Protein AF-A0A131Y6N6-F1 (afdb_monomer_lite)

Organism: Ixodes ricinus (NCBI:txid34613)

Foldseek 3Di:
DVVVQVVLCVVQVNPPPPDDPVNSVVDDRSVCVVLLVLQLVVLCCCPVPPPCNVVFFAQDPDADPVQWAPPQTPGGPVCVSRVVVRNDDNVLSPDPDSVVSSVVSVVVVVVPDD

Sequence (114 aa):
EAIQNRLTHFILGNYNRNGGVTTIKAMPNIFFRPRTTRLCLSHKIYRTNLYLHRRAFIPPIYIVPRIDNQFKFYYSFVPKMFLKWNQLPALIVSIINDQLLKKVINALHFIQLP

pLDDT: mean 74.53, std 10.23, range [35.0, 88.06]

Secondary structure (DSSP, 8-state):
-HHHHHHHHHHTT---TT--HHHHHTS--TTTHHHHHHHHHHHHHHHH-HHHHHHHEE--S---TTTS-TT--SEESSHHHHHHHHTS-HHHHT---HHHHHHHHHHHHHHT--

Structure (mmCIF, N/CA/C/O backbone):
data_AF-A0A131Y6N6-F1
#
_entry.id   AF-A0A131Y6N6-F1
#
loop_
_atom_site.group_PDB
_atom_site.id
_atom_site.type_symbol
_atom_site.label_atom_id
_atom_site.label_alt_id
_atom_site.label_comp_id
_atom_site.label_asym_id
_atom_site.label_entity_id
_atom_site.label_seq_id
_atom_site.pdbx_PDB_ins_code
_atom_site.Cartn_x
_atom_site.Cartn_y
_atom_site.Cartn_z
_atom_site.occupancy
_atom_site.B_iso_or_equiv
_atom_site.auth_seq_id
_atom_site.auth_comp_id
_atom_site.auth_asym_id
_atom_site.auth_atom_id
_atom_site.pdbx_PDB_model_num
ATOM 1 N N . GLU A 1 1 ? -15.707 7.360 36.327 1.00 61.00 1 GLU A N 1
ATOM 2 C CA . GLU A 1 1 ? -15.926 7.924 34.972 1.00 61.00 1 GLU A CA 1
ATOM 3 C C . GLU A 1 1 ? -14.755 8.746 34.425 1.00 61.00 1 GLU A C 1
ATOM 5 O O . GLU A 1 1 ? -14.276 8.421 33.350 1.00 61.00 1 GLU A O 1
ATOM 10 N N . ALA A 1 2 ? -14.218 9.751 35.133 1.00 70.81 2 ALA A N 1
ATOM 11 C CA . ALA A 1 2 ? -13.153 10.619 34.591 1.00 70.81 2 ALA A CA 1
ATOM 12 C C . ALA A 1 2 ? -11.868 9.885 34.130 1.00 70.81 2 ALA A C 1
ATOM 14 O O . ALA A 1 2 ? -11.296 10.228 33.094 1.00 70.81 2 ALA A O 1
ATOM 15 N N . ILE A 1 3 ? -11.433 8.851 34.863 1.00 72.50 3 ILE A N 1
ATOM 16 C CA . ILE A 1 3 ? -10.274 8.015 34.488 1.00 72.50 3 ILE A CA 1
ATOM 17 C C . ILE A 1 3 ? -10.580 7.194 33.229 1.00 72.50 3 ILE A C 1
ATOM 19 O O . ILE A 1 3 ? -9.775 7.159 32.305 1.00 72.50 3 ILE A O 1
ATOM 23 N N . GLN A 1 4 ? -11.770 6.595 33.157 1.00 71.38 4 GLN A N 1
ATOM 24 C CA . GLN A 1 4 ? -12.227 5.827 31.998 1.00 71.38 4 GLN A CA 1
ATOM 25 C C . GLN A 1 4 ? -12.345 6.714 30.752 1.00 71.38 4 GLN A C 1
ATOM 27 O O . GLN A 1 4 ? -11.908 6.310 29.678 1.00 71.38 4 GLN A O 1
ATOM 32 N N . ASN A 1 5 ? -12.817 7.955 30.913 1.00 70.75 5 ASN A N 1
ATOM 33 C CA . ASN A 1 5 ? -12.880 8.942 29.837 1.00 70.75 5 ASN A CA 1
ATOM 34 C C . ASN A 1 5 ? -11.475 9.303 29.337 1.00 70.75 5 ASN A C 1
ATOM 36 O O . ASN A 1 5 ? -11.214 9.229 28.135 1.00 70.75 5 ASN A O 1
ATOM 40 N N . ARG A 1 6 ? -10.536 9.617 30.242 1.00 72.88 6 ARG A N 1
ATOM 41 C CA . ARG A 1 6 ? -9.127 9.869 29.881 1.00 72.88 6 ARG A CA 1
ATOM 42 C C . ARG A 1 6 ? -8.488 8.688 29.158 1.00 72.88 6 ARG A C 1
ATOM 44 O O . ARG A 1 6 ? -7.801 8.900 28.163 1.00 72.88 6 ARG A O 1
ATOM 51 N N . LEU A 1 7 ? -8.747 7.465 29.615 1.00 71.62 7 LEU A N 1
ATOM 52 C CA . LEU A 1 7 ? -8.268 6.255 28.951 1.00 71.62 7 LEU A CA 1
ATOM 53 C C . LEU A 1 7 ? -8.856 6.119 27.544 1.00 71.62 7 LEU A C 1
ATOM 55 O O . LEU A 1 7 ? -8.105 5.861 26.608 1.00 71.62 7 LEU A O 1
ATOM 59 N N . THR A 1 8 ? -10.155 6.370 27.349 1.00 71.69 8 THR A N 1
ATOM 60 C CA . THR A 1 8 ? -10.746 6.362 25.999 1.00 71.69 8 THR A CA 1
ATOM 61 C C . THR A 1 8 ? -10.148 7.430 25.083 1.00 71.69 8 THR A C 1
ATOM 63 O O . THR A 1 8 ? -9.859 7.126 23.929 1.00 71.69 8 THR A O 1
ATOM 66 N N . HIS A 1 9 ? -9.891 8.643 25.582 1.00 72.44 9 HIS A N 1
ATOM 67 C CA . HIS A 1 9 ? -9.214 9.698 24.819 1.00 72.44 9 HIS A CA 1
ATOM 68 C C . HIS A 1 9 ? -7.784 9.305 24.427 1.00 72.44 9 HIS A C 1
ATOM 70 O O . HIS A 1 9 ? -7.386 9.508 23.281 1.00 72.44 9 HIS A O 1
ATOM 76 N N . PHE A 1 10 ? -7.034 8.712 25.359 1.00 73.56 10 PHE A N 1
ATOM 77 C CA . PHE A 1 10 ? -5.664 8.256 25.135 1.00 73.56 10 PHE A CA 1
ATOM 78 C C . PHE A 1 10 ? -5.598 7.114 24.112 1.00 73.56 10 PHE A C 1
ATOM 80 O O . PHE A 1 10 ? -4.876 7.218 23.122 1.00 73.56 10 PHE A O 1
ATOM 87 N N . ILE A 1 11 ? -6.397 6.059 24.304 1.00 68.94 11 ILE A N 1
ATOM 88 C CA . ILE A 1 11 ? -6.435 4.879 23.421 1.00 68.94 11 ILE A CA 1
ATOM 89 C C . ILE A 1 11 ? -6.850 5.270 21.999 1.00 68.94 11 ILE A C 1
ATOM 91 O O . ILE A 1 11 ? -6.315 4.739 21.027 1.00 68.94 11 ILE A O 1
ATOM 95 N N . LEU A 1 12 ? -7.783 6.214 21.866 1.00 67.81 12 LEU A N 1
ATOM 96 C CA . LEU A 1 12 ? -8.264 6.685 20.568 1.00 67.81 12 LEU A CA 1
ATOM 97 C C . LEU A 1 12 ? -7.461 7.880 20.035 1.00 67.81 12 LEU A C 1
ATOM 99 O O . LEU A 1 12 ? -7.746 8.360 18.943 1.00 67.81 12 LEU A O 1
ATOM 103 N N . GLY A 1 13 ? -6.435 8.351 20.751 1.00 63.84 13 GLY A N 1
ATOM 104 C CA . GLY A 1 13 ? -5.556 9.437 20.308 1.00 63.84 13 GLY A CA 1
ATOM 105 C C . GLY A 1 13 ? -6.270 10.769 20.057 1.00 63.84 13 GLY A C 1
ATOM 106 O O . GLY A 1 13 ? -5.790 11.578 19.263 1.00 63.84 13 GLY A O 1
ATOM 107 N N . ASN A 1 14 ? -7.424 10.997 20.690 1.00 65.25 14 ASN A N 1
ATOM 108 C CA . ASN A 1 14 ? -8.229 12.198 20.502 1.00 65.25 14 ASN A CA 1
ATOM 109 C C . ASN A 1 14 ? -8.210 13.042 21.778 1.00 65.25 14 ASN A C 1
ATOM 111 O O . ASN A 1 14 ? -8.875 12.710 22.753 1.00 65.25 14 ASN A O 1
ATOM 115 N N . TYR A 1 15 ? -7.460 14.144 21.762 1.00 70.62 15 TYR A N 1
ATOM 116 C CA . TYR A 1 15 ? -7.260 15.030 22.915 1.00 70.62 15 TYR A CA 1
ATOM 117 C C . TYR A 1 15 ? -8.145 16.282 22.881 1.00 70.62 15 TYR A C 1
ATOM 119 O O . TYR A 1 15 ? -7.827 17.282 23.523 1.00 70.62 15 TYR A O 1
ATOM 127 N N . ASN A 1 16 ? -9.249 16.263 22.126 1.00 69.06 16 ASN A N 1
ATOM 128 C CA . ASN A 1 16 ? -10.160 17.400 22.105 1.00 69.06 16 ASN A CA 1
ATOM 129 C C . ASN A 1 16 ? -10.765 17.634 23.503 1.00 69.06 16 ASN A C 1
ATOM 131 O O . ASN A 1 16 ? -11.493 16.786 24.020 1.00 69.06 16 ASN A O 1
ATOM 135 N N . ARG A 1 17 ? -10.479 18.806 24.082 1.00 66.38 17 ARG A N 1
ATOM 136 C CA . ARG A 1 17 ? -10.856 19.220 25.445 1.00 66.38 17 ARG A CA 1
ATOM 137 C C . ARG A 1 17 ? -12.369 19.210 25.696 1.00 66.38 17 ARG A C 1
ATOM 139 O O . ARG A 1 17 ? -12.780 19.039 26.838 1.00 66.38 17 ARG A O 1
ATOM 146 N N . ASN A 1 18 ? -13.173 19.338 24.637 1.00 67.00 18 ASN A N 1
ATOM 147 C CA . ASN A 1 18 ? -14.637 19.385 24.705 1.00 67.00 18 ASN A CA 1
ATOM 148 C C . ASN A 1 18 ? -15.300 18.123 24.109 1.00 67.00 18 ASN A C 1
ATOM 150 O O . ASN A 1 18 ? -16.517 18.086 23.936 1.00 67.00 18 ASN A O 1
ATOM 154 N N . GLY A 1 19 ? -14.520 17.100 23.740 1.00 61.66 19 GLY A N 1
ATOM 155 C CA . GLY A 1 19 ? -15.047 15.875 23.135 1.00 61.66 19 GLY A CA 1
ATOM 156 C C . GLY A 1 19 ? -15.600 14.919 24.188 1.00 61.66 19 GLY A C 1
ATOM 157 O O . GLY A 1 19 ? -14.843 14.359 24.968 1.00 61.66 19 GLY A O 1
ATOM 158 N N . GLY A 1 20 ? -16.913 14.695 24.212 1.00 67.44 20 GLY A N 1
ATOM 159 C CA . GLY A 1 20 ? -17.522 13.685 25.085 1.00 67.44 20 GLY A CA 1
ATOM 160 C C . GLY A 1 20 ? -17.272 12.250 24.600 1.00 67.44 20 GLY A C 1
ATOM 161 O O . GLY A 1 20 ? -17.057 12.016 23.410 1.00 67.44 20 GLY A O 1
ATOM 162 N N . VAL A 1 21 ? -17.385 11.260 25.494 1.00 63.16 21 VAL A N 1
ATOM 163 C CA . VAL A 1 21 ? -17.194 9.819 25.190 1.00 63.16 21 VAL A CA 1
ATOM 164 C C . VAL A 1 21 ? -18.066 9.338 24.026 1.00 63.16 21 VAL A C 1
ATOM 166 O O . VAL A 1 21 ? -17.657 8.484 23.242 1.00 63.16 21 VAL A O 1
ATOM 169 N N . THR A 1 22 ? -19.257 9.912 23.875 1.00 64.00 22 THR A N 1
ATOM 170 C CA . THR A 1 22 ? -20.187 9.632 22.774 1.00 64.00 22 THR A CA 1
ATOM 171 C C . THR A 1 22 ? -19.625 10.066 21.419 1.00 64.00 22 THR A C 1
ATOM 173 O O . THR A 1 22 ? -19.663 9.293 20.465 1.00 64.00 22 THR A O 1
ATOM 176 N N . THR A 1 23 ? -19.014 11.252 21.343 1.00 63.53 23 THR A N 1
ATOM 177 C CA . THR A 1 23 ? -18.356 11.754 20.122 1.00 63.53 23 THR A CA 1
ATOM 178 C C . THR A 1 23 ? -17.130 10.926 19.750 1.00 63.53 23 THR A C 1
ATOM 180 O O . THR A 1 23 ? -16.865 10.702 18.574 1.00 63.53 23 THR A O 1
ATOM 183 N N . ILE A 1 24 ? -16.425 10.411 20.757 1.00 64.69 24 ILE A N 1
ATOM 184 C CA . ILE A 1 24 ? -15.245 9.563 20.596 1.00 64.69 24 ILE A CA 1
ATOM 185 C C . ILE A 1 24 ? -15.636 8.187 20.040 1.00 64.69 24 ILE A C 1
ATOM 187 O O . ILE A 1 24 ? -14.98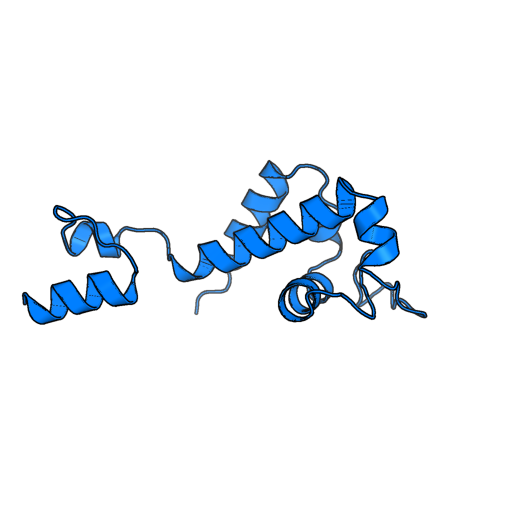9 7.698 19.116 1.00 64.69 24 ILE A O 1
ATOM 191 N N . LYS A 1 25 ? -16.722 7.589 20.554 1.00 64.00 25 LYS A N 1
ATOM 192 C CA . LYS A 1 25 ? -17.284 6.326 20.041 1.00 64.00 25 LYS A CA 1
ATOM 193 C C . LYS A 1 25 ? -17.837 6.457 18.619 1.00 64.00 25 LYS A C 1
ATOM 195 O O . LYS A 1 25 ? -17.771 5.499 17.860 1.00 64.00 25 LYS A O 1
ATOM 200 N N . ALA A 1 26 ? -18.349 7.632 18.254 1.00 63.31 26 ALA A N 1
ATOM 201 C CA . ALA A 1 26 ? -18.849 7.912 16.909 1.00 63.31 26 ALA A CA 1
ATOM 202 C C . ALA A 1 26 ? -17.736 8.213 15.883 1.00 63.31 26 ALA A C 1
ATOM 204 O O . ALA A 1 26 ? -18.025 8.399 14.699 1.00 63.31 26 ALA A O 1
ATOM 205 N N . MET A 1 27 ? -16.463 8.286 16.296 1.00 61.06 27 MET A N 1
ATOM 206 C CA . MET A 1 27 ? -15.376 8.570 15.362 1.00 61.06 27 MET A CA 1
ATOM 207 C C . MET A 1 27 ? -14.988 7.333 14.543 1.00 61.06 27 MET A C 1
ATOM 209 O O . MET A 1 27 ? -14.805 6.249 15.098 1.00 61.06 27 MET A O 1
ATOM 213 N N . PRO A 1 28 ? -14.763 7.489 13.225 1.00 59.47 28 PRO A N 1
ATOM 214 C CA . PRO A 1 28 ? -14.292 6.397 12.390 1.00 59.47 28 PRO A CA 1
ATOM 215 C C . PRO A 1 28 ? -12.925 5.919 12.880 1.00 59.47 28 PRO A C 1
ATOM 217 O O . PRO A 1 28 ? -12.012 6.718 13.108 1.00 59.47 28 PRO A O 1
ATOM 220 N N . ASN A 1 29 ? -12.821 4.601 13.022 1.00 59.12 29 ASN A N 1
ATOM 221 C CA . ASN A 1 29 ? -11.771 3.8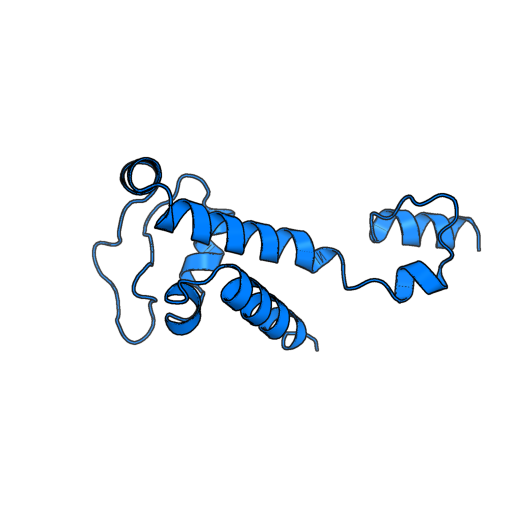81 13.726 1.00 59.12 29 ASN A CA 1
ATOM 222 C C . ASN A 1 29 ? -10.353 4.387 13.355 1.00 59.12 29 ASN A C 1
ATOM 224 O O . ASN A 1 29 ? -9.844 4.187 12.246 1.00 59.12 29 ASN A O 1
ATOM 228 N N . ILE A 1 30 ? -9.726 5.106 14.293 1.00 59.84 30 ILE A N 1
ATOM 229 C CA . ILE A 1 30 ? -8.495 5.897 14.090 1.00 59.84 30 ILE A CA 1
ATOM 230 C C . ILE A 1 30 ? -7.296 4.999 13.762 1.00 59.84 30 ILE A C 1
ATOM 232 O O . ILE A 1 30 ? -6.380 5.421 13.054 1.00 59.84 30 ILE A O 1
ATOM 236 N N . PHE A 1 31 ? -7.353 3.725 14.154 1.00 57.81 31 PHE A N 1
ATOM 237 C CA . PHE A 1 31 ? -6.345 2.714 13.841 1.00 57.81 31 PHE A CA 1
ATOM 238 C C . PHE A 1 31 ? -6.193 2.426 12.336 1.00 57.81 31 PHE A C 1
ATOM 240 O O . PHE A 1 31 ? -5.116 1.998 11.904 1.00 57.81 31 PHE A O 1
ATOM 247 N N . PHE A 1 32 ? -7.214 2.692 11.509 1.00 60.00 32 PHE A N 1
ATOM 248 C CA . PHE A 1 32 ? -7.120 2.484 10.057 1.00 60.00 32 PHE A CA 1
ATOM 249 C C . PHE A 1 32 ? -6.490 3.659 9.314 1.00 60.00 32 PHE A C 1
ATOM 251 O O . PHE A 1 32 ? -5.832 3.444 8.294 1.00 60.00 32 PHE A O 1
ATOM 258 N N . ARG A 1 33 ? -6.603 4.886 9.843 1.00 65.06 33 ARG A N 1
ATOM 259 C CA . ARG A 1 33 ? -6.022 6.091 9.225 1.00 65.06 33 ARG A CA 1
ATOM 260 C C . ARG A 1 33 ? -4.529 5.944 8.904 1.00 65.06 33 ARG A C 1
ATOM 262 O O . ARG A 1 33 ? -4.165 6.217 7.766 1.00 65.06 33 ARG A O 1
ATOM 269 N N . PRO A 1 34 ? -3.654 5.463 9.811 1.00 69.06 34 PRO A N 1
ATOM 270 C CA . PRO A 1 34 ? -2.236 5.318 9.494 1.00 69.06 34 PRO A CA 1
ATOM 271 C C . PRO A 1 34 ? -1.944 4.200 8.485 1.00 69.06 34 PRO A C 1
ATOM 273 O O . PRO A 1 34 ? -0.863 4.184 7.904 1.00 69.06 34 PRO A O 1
ATOM 276 N N . ARG A 1 35 ? -2.857 3.243 8.267 1.00 73.25 35 ARG A N 1
ATOM 277 C CA . ARG A 1 35 ? -2.672 2.183 7.259 1.00 73.25 35 ARG A CA 1
ATOM 278 C C . ARG A 1 35 ? -3.028 2.692 5.868 1.00 73.25 35 ARG A C 1
ATOM 280 O O . ARG A 1 35 ? -2.247 2.498 4.939 1.00 73.25 35 ARG A O 1
ATOM 287 N N . THR A 1 36 ? -4.158 3.382 5.748 1.00 76.50 36 THR A N 1
ATOM 288 C CA . THR A 1 36 ? -4.622 3.926 4.469 1.00 76.50 36 THR A CA 1
ATOM 289 C C . THR A 1 36 ? -3.719 5.047 3.981 1.00 76.50 36 THR A C 1
ATOM 291 O O . THR A 1 36 ? -3.346 5.055 2.812 1.00 76.50 36 THR A O 1
ATOM 294 N N . THR A 1 37 ? -3.256 5.928 4.873 1.00 78.31 37 THR A N 1
ATOM 295 C CA . THR A 1 37 ? -2.295 6.978 4.506 1.00 78.31 37 THR A CA 1
ATOM 296 C C . THR A 1 37 ? -0.982 6.397 4.000 1.00 78.31 37 THR A C 1
ATOM 298 O O . THR A 1 37 ? -0.478 6.869 2.987 1.00 78.31 37 THR A O 1
ATOM 301 N N . ARG A 1 38 ? -0.454 5.347 4.643 1.00 81.50 38 ARG A N 1
ATOM 302 C CA . ARG A 1 38 ? 0.769 4.664 4.191 1.00 81.50 38 ARG A CA 1
ATOM 303 C C . ARG A 1 38 ? 0.595 4.025 2.813 1.00 81.50 38 ARG A C 1
ATOM 305 O O . ARG A 1 38 ? 1.467 4.205 1.975 1.00 81.50 38 ARG A O 1
ATOM 312 N N . LEU A 1 39 ? -0.521 3.337 2.558 1.00 80.62 39 LEU A N 1
ATOM 313 C CA . LEU A 1 39 ? -0.787 2.720 1.250 1.00 80.62 39 LEU A CA 1
ATOM 314 C C . LEU A 1 39 ? -1.000 3.757 0.135 1.00 80.62 39 LEU A C 1
ATOM 316 O O . LEU A 1 39 ? -0.466 3.605 -0.964 1.00 80.62 39 LEU A O 1
ATOM 320 N N . CYS A 1 40 ? -1.726 4.843 0.414 1.00 84.00 40 CYS A N 1
ATOM 321 C CA . CYS A 1 40 ? -1.868 5.951 -0.534 1.00 84.00 40 CYS A CA 1
ATOM 322 C C . CYS A 1 40 ? -0.521 6.640 -0.797 1.00 84.00 40 CYS A C 1
ATOM 324 O O . CYS A 1 40 ? -0.221 7.005 -1.930 1.00 84.00 40 CYS A O 1
ATOM 326 N N . LEU A 1 41 ? 0.312 6.802 0.233 1.00 84.12 41 LEU A N 1
ATOM 327 C CA . LEU A 1 41 ? 1.645 7.381 0.092 1.00 84.12 41 LEU A CA 1
ATOM 328 C C . LEU A 1 41 ? 2.551 6.485 -0.761 1.00 84.12 41 LEU A C 1
ATOM 330 O O . LEU A 1 41 ? 3.187 6.993 -1.680 1.00 84.12 41 LEU A O 1
ATOM 334 N N . SER A 1 42 ? 2.580 5.169 -0.517 1.00 80.31 42 SER A N 1
ATOM 335 C CA . SER A 1 42 ? 3.335 4.236 -1.366 1.00 80.31 42 SER A CA 1
ATOM 336 C C . SER A 1 42 ? 2.856 4.277 -2.811 1.00 80.31 42 SER A C 1
ATOM 338 O O . SER A 1 42 ? 3.685 4.313 -3.715 1.00 80.31 42 SER A O 1
ATOM 340 N N . HIS A 1 43 ? 1.537 4.354 -3.021 1.00 85.00 43 HIS A N 1
ATOM 341 C CA . HIS A 1 43 ? 0.946 4.481 -4.351 1.00 85.00 43 HIS A CA 1
ATOM 342 C C . HIS A 1 43 ? 1.453 5.719 -5.086 1.00 85.00 43 HIS A C 1
ATOM 344 O O . HIS A 1 43 ? 1.909 5.651 -6.230 1.00 85.00 43 HIS A O 1
ATOM 350 N N . LYS A 1 44 ? 1.426 6.851 -4.387 1.00 86.31 44 LYS A N 1
ATOM 351 C CA . LYS A 1 44 ? 1.848 8.132 -4.934 1.00 86.31 44 LYS A CA 1
ATOM 352 C C . LYS A 1 44 ? 3.351 8.176 -5.200 1.00 86.31 44 LYS A C 1
ATOM 354 O O . LYS A 1 44 ? 3.765 8.625 -6.260 1.00 86.31 44 LYS A O 1
ATOM 359 N N . ILE A 1 45 ? 4.175 7.669 -4.281 1.00 82.56 45 ILE A N 1
ATOM 360 C CA . ILE A 1 45 ? 5.632 7.587 -4.474 1.00 82.56 45 ILE A CA 1
ATOM 361 C C . ILE A 1 45 ? 5.957 6.720 -5.691 1.00 82.56 45 ILE A C 1
ATOM 363 O O . ILE A 1 45 ? 6.779 7.124 -6.511 1.00 82.56 45 ILE A O 1
ATOM 367 N N . TYR A 1 46 ? 5.286 5.573 -5.826 1.00 80.88 46 TYR A N 1
ATOM 368 C CA . TYR A 1 46 ? 5.480 4.661 -6.947 1.00 80.88 46 TYR A CA 1
ATOM 369 C C . TYR A 1 46 ? 5.183 5.323 -8.302 1.00 80.88 46 TYR A C 1
ATOM 371 O O . TYR A 1 46 ? 5.979 5.203 -9.231 1.00 80.88 46 TYR A O 1
ATOM 379 N N . ARG A 1 47 ? 4.064 6.053 -8.413 1.00 82.19 47 ARG A N 1
ATOM 380 C CA . ARG A 1 47 ? 3.614 6.633 -9.691 1.00 82.19 47 ARG A CA 1
ATOM 381 C C . ARG A 1 47 ? 4.202 8.000 -10.011 1.00 82.19 47 ARG A C 1
ATOM 383 O O . ARG A 1 47 ? 4.538 8.267 -11.158 1.00 82.19 47 ARG A O 1
ATOM 390 N N . THR A 1 48 ? 4.266 8.892 -9.029 1.00 84.56 48 THR A N 1
ATOM 391 C CA . THR A 1 48 ? 4.629 10.295 -9.262 1.00 84.56 48 THR A CA 1
ATOM 392 C C . THR A 1 48 ? 6.140 10.482 -9.346 1.00 84.56 48 THR A C 1
ATOM 394 O O . THR A 1 48 ? 6.602 11.379 -10.043 1.00 84.56 48 THR A O 1
ATOM 397 N N . ASN A 1 49 ? 6.928 9.654 -8.652 1.00 83.44 49 ASN A N 1
ATOM 398 C CA . ASN A 1 49 ? 8.370 9.848 -8.557 1.00 83.44 49 ASN A CA 1
ATOM 399 C C . ASN A 1 49 ? 9.148 8.658 -9.135 1.00 83.44 49 ASN A C 1
ATOM 401 O O . ASN A 1 49 ? 9.638 7.793 -8.411 1.00 83.44 49 ASN A O 1
ATOM 405 N N . LEU A 1 50 ? 9.309 8.661 -10.462 1.00 80.38 50 LEU A N 1
ATOM 406 C CA . LEU A 1 50 ? 10.102 7.671 -11.206 1.00 80.38 50 LEU A CA 1
ATOM 407 C C . LEU A 1 50 ? 11.551 7.559 -10.704 1.00 80.38 50 LEU A C 1
ATOM 409 O O . LEU A 1 50 ? 12.125 6.470 -10.717 1.00 80.38 50 LEU A O 1
ATOM 413 N N . TYR A 1 51 ? 12.142 8.662 -10.240 1.00 83.31 51 TYR A N 1
ATOM 414 C CA . TYR A 1 51 ? 13.509 8.676 -9.721 1.00 83.31 51 TYR A CA 1
ATOM 415 C C . TYR A 1 51 ? 13.627 7.910 -8.399 1.00 83.31 51 TYR A C 1
ATOM 417 O O . TYR A 1 51 ? 14.460 7.009 -8.271 1.00 83.31 51 TYR A O 1
ATOM 425 N N . LEU A 1 52 ? 12.756 8.223 -7.434 1.00 77.44 52 LEU A N 1
ATOM 426 C CA . LEU A 1 52 ? 12.670 7.470 -6.183 1.00 77.44 52 LEU A CA 1
ATOM 427 C C . LEU A 1 52 ? 12.292 6.023 -6.456 1.00 77.44 52 LEU A C 1
ATOM 429 O O . LEU A 1 52 ? 12.857 5.137 -5.825 1.00 77.44 52 LEU A O 1
ATOM 433 N N . HIS A 1 53 ? 11.406 5.766 -7.419 1.00 79.12 53 HIS A N 1
ATOM 434 C CA . HIS A 1 53 ? 11.026 4.405 -7.751 1.00 79.12 53 HIS A CA 1
ATOM 435 C C . HIS A 1 53 ? 12.239 3.569 -8.182 1.00 79.12 53 HIS A C 1
ATOM 437 O O . HIS A 1 53 ? 12.449 2.485 -7.634 1.00 79.12 53 HIS A O 1
ATOM 443 N N . ARG A 1 54 ? 13.050 4.064 -9.122 1.00 79.31 54 ARG A N 1
ATOM 444 C CA . ARG A 1 54 ? 14.211 3.321 -9.642 1.00 79.31 54 ARG A CA 1
ATOM 445 C C . ARG A 1 54 ? 15.310 3.094 -8.603 1.00 79.31 54 ARG A C 1
ATOM 447 O O . ARG A 1 54 ? 16.047 2.125 -8.718 1.00 79.31 54 ARG A O 1
ATOM 454 N N . ARG A 1 55 ? 15.443 3.985 -7.614 1.00 80.50 55 ARG A N 1
ATOM 455 C CA . ARG A 1 55 ? 16.478 3.880 -6.569 1.00 80.50 55 ARG A CA 1
ATOM 456 C C . ARG A 1 55 ? 16.022 3.128 -5.323 1.00 80.50 55 ARG A C 1
ATOM 458 O O . ARG A 1 55 ? 16.825 2.447 -4.700 1.00 80.50 55 ARG A O 1
ATOM 465 N N . ALA A 1 56 ? 14.763 3.290 -4.927 1.00 74.69 56 ALA A N 1
ATOM 466 C CA . ALA A 1 56 ? 14.248 2.762 -3.668 1.00 74.69 56 ALA A CA 1
ATOM 467 C C . ALA A 1 56 ? 13.647 1.358 -3.798 1.00 74.69 56 ALA A C 1
ATOM 469 O O . ALA A 1 56 ? 13.451 0.706 -2.767 1.00 74.69 56 ALA A O 1
ATOM 470 N N . PHE A 1 57 ? 13.341 0.907 -5.022 1.00 79.94 57 PHE A N 1
ATOM 471 C CA . PHE A 1 57 ? 12.686 -0.374 -5.267 1.00 79.94 57 PHE A CA 1
ATOM 472 C C . PHE A 1 57 ? 13.451 -1.228 -6.261 1.00 79.94 57 PHE A C 1
ATOM 474 O O . PHE A 1 57 ? 13.828 -0.773 -7.339 1.00 79.94 57 PHE A O 1
ATOM 481 N N . ILE A 1 58 ? 13.607 -2.498 -5.901 1.00 82.06 58 ILE A N 1
ATOM 482 C CA . ILE A 1 58 ? 14.173 -3.519 -6.775 1.00 82.06 58 ILE A CA 1
ATOM 483 C C . ILE A 1 58 ? 13.010 -4.397 -7.253 1.00 82.06 58 ILE A C 1
ATOM 485 O O . ILE A 1 58 ? 12.308 -4.975 -6.407 1.00 82.06 58 ILE A O 1
ATOM 489 N N . PRO A 1 59 ? 12.756 -4.482 -8.573 1.00 80.56 59 PRO A N 1
ATOM 490 C CA . PRO A 1 59 ? 11.732 -5.372 -9.098 1.00 80.56 59 PRO A CA 1
ATOM 491 C C . PRO A 1 59 ? 12.117 -6.836 -8.827 1.00 80.56 59 PRO A C 1
ATOM 493 O O . PRO A 1 59 ? 13.303 -7.169 -8.784 1.00 80.56 59 PRO A O 1
ATOM 496 N N . PRO A 1 60 ? 11.138 -7.724 -8.608 1.00 81.38 60 PRO A N 1
ATOM 497 C CA . PRO A 1 60 ? 11.401 -9.140 -8.440 1.00 81.38 60 PRO A CA 1
ATOM 498 C C . PRO A 1 60 ? 11.885 -9.757 -9.750 1.00 81.38 60 PRO A C 1
ATOM 500 O O . PRO A 1 60 ? 11.447 -9.382 -10.833 1.00 81.38 60 PRO A O 1
ATOM 503 N N . ILE A 1 61 ? 12.772 -10.743 -9.622 1.00 81.75 61 ILE A N 1
ATOM 504 C CA . ILE A 1 61 ? 13.315 -11.515 -10.749 1.00 81.75 61 ILE A CA 1
ATOM 505 C C . ILE A 1 61 ? 12.195 -12.311 -11.443 1.00 81.75 61 ILE A C 1
ATOM 507 O O . ILE A 1 61 ? 12.268 -12.588 -12.636 1.00 81.75 61 ILE A O 1
ATOM 511 N N . TYR A 1 62 ? 11.137 -12.650 -10.700 1.00 79.94 62 TYR A N 1
ATOM 512 C CA . TYR A 1 62 ? 9.999 -13.415 -11.187 1.00 79.94 62 TYR A CA 1
ATOM 513 C C . TYR A 1 62 ? 8.692 -12.948 -10.531 1.00 79.94 62 TYR A C 1
ATOM 515 O O . TYR A 1 62 ? 8.651 -12.703 -9.323 1.00 79.94 62 TYR A O 1
ATOM 523 N N . ILE A 1 63 ? 7.628 -12.833 -11.329 1.00 78.69 63 ILE A N 1
ATOM 524 C CA . ILE A 1 63 ? 6.273 -12.463 -10.894 1.00 78.69 63 ILE A CA 1
ATOM 525 C C . ILE A 1 63 ? 5.341 -13.599 -11.301 1.00 78.69 63 ILE A C 1
ATOM 527 O O . ILE A 1 63 ? 5.268 -13.928 -12.485 1.00 78.69 63 ILE A O 1
ATOM 531 N N . VAL A 1 64 ? 4.609 -14.181 -10.347 1.00 80.19 64 VAL A N 1
ATOM 532 C CA . VAL A 1 64 ? 3.584 -15.191 -10.653 1.00 80.19 64 VAL A CA 1
ATOM 533 C C . VAL A 1 64 ? 2.274 -14.481 -11.008 1.00 80.19 64 VAL A C 1
ATOM 535 O O . VAL A 1 64 ? 1.617 -13.980 -10.099 1.00 80.19 64 VAL A O 1
ATOM 538 N N . PRO A 1 65 ? 1.801 -14.482 -12.268 1.00 71.75 65 PRO A N 1
ATOM 539 C CA . PRO A 1 65 ? 0.686 -13.618 -12.685 1.00 71.75 65 PRO A CA 1
ATOM 540 C C . PRO A 1 65 ? -0.643 -13.892 -11.967 1.00 71.75 65 PRO A C 1
ATOM 542 O O . PRO A 1 65 ? -1.502 -13.022 -11.884 1.00 71.75 65 PRO A O 1
ATOM 545 N N . ARG A 1 66 ? -0.831 -15.121 -11.468 1.00 71.44 66 ARG A N 1
ATOM 546 C CA . ARG A 1 66 ? -2.064 -15.555 -10.790 1.00 71.44 66 ARG A CA 1
ATOM 547 C C . ARG A 1 66 ? -2.125 -15.177 -9.309 1.00 71.44 66 ARG A C 1
ATOM 549 O O . ARG A 1 66 ? -3.205 -15.202 -8.734 1.00 71.44 66 ARG A O 1
ATOM 556 N N . ILE A 1 67 ? -0.981 -14.895 -8.692 1.00 71.75 67 ILE A N 1
ATOM 557 C CA . ILE A 1 67 ? -0.850 -14.732 -7.234 1.00 71.75 67 ILE A CA 1
ATOM 558 C C . ILE A 1 67 ? -0.313 -13.341 -6.909 1.00 71.75 67 ILE A C 1
ATOM 560 O O . ILE A 1 67 ? -0.759 -12.696 -5.963 1.00 71.75 67 ILE A O 1
ATOM 564 N N . ASP A 1 68 ? 0.629 -12.870 -7.716 1.00 77.00 68 ASP A N 1
ATOM 565 C CA . ASP A 1 68 ? 1.334 -11.629 -7.489 1.00 77.00 68 ASP A CA 1
ATOM 566 C C . ASP A 1 68 ? 0.692 -10.484 -8.256 1.00 77.00 68 ASP A C 1
ATOM 568 O O . ASP A 1 68 ? 0.277 -10.613 -9.409 1.00 77.00 68 ASP A O 1
ATOM 572 N N . ASN A 1 69 ? 0.663 -9.315 -7.622 1.00 82.31 69 ASN A N 1
ATOM 573 C CA . ASN A 1 69 ? 0.348 -8.104 -8.352 1.00 82.31 69 ASN A CA 1
ATOM 574 C C . ASN A 1 69 ? 1.499 -7.724 -9.300 1.00 82.31 69 ASN A C 1
ATOM 576 O O . ASN A 1 69 ? 2.677 -7.941 -9.023 1.00 82.31 69 ASN A O 1
ATOM 580 N N . GLN A 1 70 ? 1.139 -7.105 -10.424 1.00 79.31 70 GLN A N 1
ATOM 581 C CA . GLN A 1 70 ? 2.075 -6.662 -11.467 1.00 79.31 70 GLN A CA 1
ATOM 582 C C . GLN A 1 70 ? 3.071 -5.576 -11.009 1.00 79.31 70 GLN A C 1
ATOM 584 O O . GLN A 1 70 ? 3.988 -5.227 -11.742 1.00 79.31 70 GLN A O 1
ATOM 589 N N . PHE A 1 71 ? 2.894 -5.037 -9.800 1.00 79.44 71 PHE A N 1
ATOM 590 C CA . PHE A 1 71 ? 3.701 -3.958 -9.226 1.00 79.44 71 PHE A CA 1
ATOM 591 C C . PHE A 1 71 ? 4.373 -4.392 -7.917 1.00 79.44 71 PHE A C 1
ATOM 593 O O . PHE A 1 71 ? 4.561 -3.580 -7.006 1.00 79.44 71 PHE A O 1
ATOM 600 N N . LYS A 1 72 ? 4.679 -5.687 -7.804 1.00 83.69 72 LYS A N 1
ATOM 601 C CA . LYS A 1 72 ? 5.337 -6.279 -6.642 1.00 83.69 72 LYS A CA 1
ATOM 602 C C . LYS A 1 72 ? 6.811 -5.885 -6.635 1.00 83.69 72 LYS A C 1
ATOM 604 O O . LYS A 1 72 ? 7.428 -5.769 -7.691 1.00 83.69 72 LYS A O 1
ATOM 609 N N . PHE A 1 73 ? 7.391 -5.729 -5.447 1.00 80.88 73 PHE A N 1
ATOM 610 C CA . PHE A 1 73 ? 8.829 -5.488 -5.269 1.00 80.88 73 PHE A CA 1
ATOM 611 C C . PHE A 1 73 ? 9.485 -6.604 -4.475 1.00 80.88 73 PHE A C 1
ATOM 613 O O . PHE A 1 73 ? 8.888 -7.135 -3.537 1.00 80.88 73 PHE A O 1
ATOM 620 N N . TYR A 1 74 ? 10.735 -6.910 -4.812 1.00 79.38 74 TYR A N 1
ATOM 621 C CA . TYR A 1 74 ? 11.565 -7.812 -4.016 1.00 79.38 74 TYR A CA 1
ATOM 622 C C . TYR A 1 74 ? 12.125 -7.104 -2.782 1.00 79.38 74 TYR A C 1
ATOM 624 O O . TYR A 1 74 ? 12.077 -7.632 -1.675 1.00 79.38 74 TYR A O 1
ATOM 632 N N . TYR A 1 75 ? 12.600 -5.871 -2.969 1.00 76.81 75 TYR A N 1
ATOM 633 C CA . TYR A 1 75 ? 13.193 -5.072 -1.905 1.00 76.81 75 TYR A CA 1
ATOM 634 C C . TYR A 1 75 ? 12.707 -3.624 -1.958 1.00 76.81 75 TYR A C 1
ATOM 636 O O . TYR A 1 75 ? 12.507 -3.056 -3.034 1.00 76.81 75 TYR A O 1
ATOM 644 N N . SER A 1 76 ? 12.541 -3.028 -0.775 1.00 77.19 76 SER A N 1
ATOM 645 C CA . SER A 1 76 ? 12.177 -1.623 -0.608 1.00 77.19 76 SER A CA 1
ATOM 646 C C . SER A 1 76 ? 12.918 -1.011 0.577 1.00 77.19 76 SER A C 1
ATOM 648 O O . SER A 1 76 ? 13.030 -1.659 1.619 1.00 77.19 76 SER A O 1
ATOM 650 N N . PHE A 1 77 ? 13.282 0.268 0.478 1.00 71.69 77 PHE A N 1
ATOM 651 C CA . PHE A 1 77 ? 13.838 1.033 1.605 1.00 71.69 77 PHE A CA 1
ATOM 652 C C . PHE A 1 77 ? 12.859 1.196 2.792 1.00 71.69 77 PHE A C 1
ATOM 654 O O . PHE A 1 77 ? 13.275 1.501 3.906 1.00 71.69 77 PHE A O 1
ATOM 661 N N . VAL A 1 78 ? 11.554 0.951 2.592 1.00 74.06 78 VAL A N 1
ATOM 662 C CA . VAL A 1 78 ? 10.521 1.021 3.645 1.00 74.06 78 VAL A CA 1
ATOM 663 C C . VAL A 1 78 ? 9.762 -0.318 3.748 1.00 74.06 78 VAL A C 1
ATOM 665 O O . VAL A 1 78 ? 8.586 -0.400 3.371 1.00 74.06 78 VAL A O 1
ATOM 668 N N . PRO A 1 79 ? 10.391 -1.384 4.288 1.00 69.25 79 PRO A N 1
ATOM 669 C CA . PRO A 1 79 ? 9.914 -2.767 4.153 1.00 69.25 79 PRO A CA 1
ATOM 670 C C . PRO A 1 79 ? 8.486 -2.982 4.659 1.00 69.25 79 PRO A C 1
ATOM 672 O O . PRO A 1 79 ? 7.668 -3.626 4.008 1.00 69.25 79 PRO A O 1
ATOM 675 N N . LYS A 1 80 ? 8.142 -2.379 5.805 1.00 73.81 80 LYS A N 1
ATOM 676 C CA . LYS A 1 80 ? 6.816 -2.535 6.431 1.00 73.81 80 LYS A CA 1
ATOM 677 C C . LYS A 1 80 ? 5.675 -1.964 5.584 1.00 73.81 80 LYS A C 1
ATOM 679 O O . LYS A 1 80 ? 4.541 -2.421 5.709 1.00 73.81 80 LYS A O 1
ATOM 684 N N . MET A 1 81 ? 5.949 -0.940 4.776 1.00 72.81 81 MET A N 1
ATOM 685 C CA . MET A 1 81 ? 4.943 -0.309 3.920 1.00 72.81 81 MET A CA 1
ATOM 686 C C . MET A 1 81 ? 4.721 -1.138 2.654 1.00 72.81 81 MET A C 1
ATOM 688 O O . MET A 1 81 ? 3.578 -1.427 2.303 1.00 72.81 81 MET A O 1
ATOM 692 N N . PHE A 1 82 ? 5.808 -1.590 2.027 1.00 76.31 82 PHE A N 1
ATOM 693 C CA . PHE A 1 82 ? 5.743 -2.321 0.764 1.00 76.31 82 PHE A CA 1
ATOM 694 C C . PHE A 1 82 ? 5.435 -3.812 0.914 1.00 76.31 82 PHE A C 1
ATOM 696 O O . PHE A 1 82 ? 4.914 -4.412 -0.019 1.00 76.31 82 PHE A O 1
ATOM 703 N N . LEU A 1 83 ? 5.618 -4.402 2.099 1.00 79.56 83 LEU A N 1
ATOM 704 C CA . LEU A 1 83 ? 5.096 -5.743 2.380 1.00 79.56 83 LEU A CA 1
ATOM 705 C C . LEU A 1 83 ? 3.572 -5.796 2.192 1.00 79.56 83 LEU A C 1
ATOM 707 O O . LEU A 1 83 ? 3.054 -6.700 1.546 1.00 79.56 83 LEU A O 1
ATOM 711 N N . LYS A 1 84 ? 2.856 -4.793 2.715 1.00 78.25 84 LYS A N 1
ATOM 712 C CA . LYS A 1 84 ? 1.398 -4.697 2.555 1.00 78.25 84 LYS A CA 1
ATOM 713 C C . LYS A 1 84 ? 1.003 -4.417 1.116 1.00 78.25 84 LYS A C 1
ATOM 715 O O . LYS A 1 84 ? 0.024 -4.969 0.640 1.00 78.25 84 LYS A O 1
ATOM 720 N N . TRP A 1 85 ? 1.774 -3.580 0.432 1.00 81.75 85 T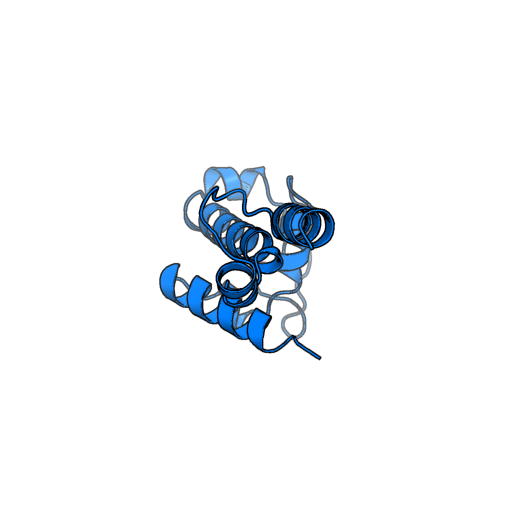RP A N 1
ATOM 721 C CA . TRP A 1 85 ? 1.590 -3.317 -0.990 1.00 81.75 85 TRP A CA 1
ATOM 722 C C . TRP A 1 85 ? 1.691 -4.590 -1.834 1.00 81.75 85 TRP A C 1
ATOM 724 O O . TRP A 1 85 ? 0.829 -4.845 -2.667 1.00 81.75 85 TRP A O 1
ATOM 734 N N . ASN A 1 86 ? 2.693 -5.429 -1.574 1.00 83.88 86 ASN A N 1
ATOM 735 C CA . ASN A 1 86 ? 2.887 -6.701 -2.272 1.00 83.88 86 ASN A CA 1
ATOM 736 C C . ASN A 1 86 ? 1.734 -7.694 -2.046 1.00 83.88 86 ASN A C 1
ATOM 738 O O . ASN A 1 86 ? 1.543 -8.593 -2.856 1.00 83.88 86 ASN A O 1
ATOM 742 N N . GLN A 1 87 ? 0.972 -7.532 -0.962 1.00 83.00 87 GLN A N 1
ATOM 743 C CA . GLN A 1 87 ? -0.210 -8.338 -0.645 1.00 83.00 87 GLN A CA 1
ATOM 744 C C . GLN A 1 87 ? -1.505 -7.765 -1.244 1.00 83.00 87 GLN A C 1
ATOM 746 O O . GLN A 1 87 ? -2.553 -8.401 -1.146 1.00 83.00 87 GLN A O 1
ATOM 751 N N . LEU A 1 88 ? -1.474 -6.565 -1.837 1.00 82.19 88 LEU A N 1
ATOM 752 C CA . LEU A 1 88 ? -2.664 -5.981 -2.447 1.00 82.19 88 LEU A CA 1
ATOM 753 C C . LEU A 1 88 ? -3.013 -6.698 -3.761 1.00 82.19 88 LEU A C 1
ATOM 755 O O . LEU A 1 88 ? -2.123 -6.936 -4.580 1.00 82.19 88 LEU A O 1
ATOM 759 N N . PRO A 1 89 ? -4.305 -6.956 -4.021 1.00 84.88 89 PRO A N 1
ATOM 760 C CA . PRO A 1 89 ? -4.783 -7.384 -5.328 1.00 84.88 89 PRO A CA 1
ATOM 761 C C . PRO A 1 89 ? -4.336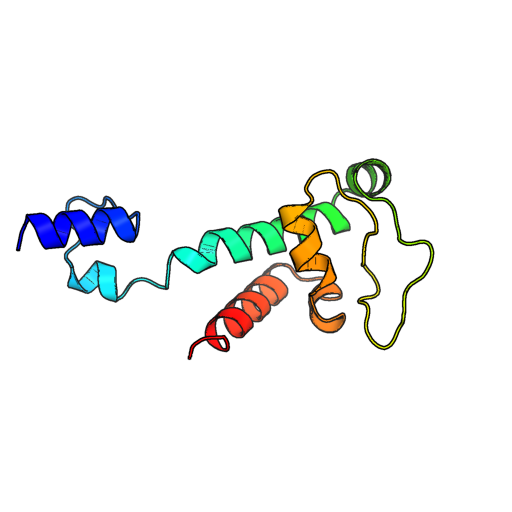 -6.450 -6.456 1.00 84.88 89 PRO A C 1
ATOM 763 O O . PRO A 1 89 ? -4.390 -5.224 -6.316 1.00 84.88 89 PRO A O 1
ATOM 766 N N . ALA A 1 90 ? -3.987 -7.027 -7.610 1.00 82.62 90 ALA A N 1
ATOM 767 C CA . ALA A 1 90 ? -3.546 -6.282 -8.792 1.00 82.62 90 ALA A CA 1
ATOM 768 C C . ALA A 1 90 ? -4.523 -5.163 -9.196 1.00 82.62 90 ALA A C 1
ATOM 770 O O . ALA A 1 90 ? -4.080 -4.061 -9.515 1.00 82.62 90 ALA A O 1
ATOM 771 N N . LEU A 1 91 ? -5.832 -5.423 -9.078 1.00 83.69 91 LEU A N 1
ATOM 772 C CA . LEU A 1 91 ? -6.919 -4.473 -9.349 1.00 83.69 91 LEU A CA 1
ATOM 773 C C . LEU A 1 91 ? -6.796 -3.165 -8.558 1.00 83.69 91 LEU A C 1
ATOM 775 O O . LEU A 1 91 ? -7.064 -2.095 -9.097 1.00 83.69 91 LEU A O 1
ATOM 779 N N . ILE A 1 92 ? -6.378 -3.232 -7.291 1.00 84.00 92 ILE A N 1
ATOM 780 C CA . ILE A 1 92 ? -6.240 -2.043 -6.437 1.00 84.00 92 ILE A CA 1
ATOM 781 C C . ILE A 1 92 ? -5.008 -1.255 -6.850 1.00 84.00 92 ILE A C 1
ATOM 783 O O . ILE A 1 92 ? -5.050 -0.033 -6.963 1.00 84.00 92 ILE A O 1
ATOM 787 N N . VAL A 1 93 ? -3.905 -1.960 -7.091 1.00 83.31 93 VAL A N 1
ATOM 788 C CA . VAL A 1 93 ? -2.628 -1.324 -7.403 1.00 83.31 93 VAL A CA 1
ATOM 789 C C . VAL A 1 93 ? -2.652 -0.658 -8.788 1.00 83.31 93 VAL A C 1
ATOM 791 O O . VAL A 1 93 ? -2.008 0.369 -9.011 1.00 83.31 93 VAL A O 1
ATOM 794 N N . SER A 1 94 ? -3.465 -1.178 -9.713 1.00 85.88 94 SER A N 1
ATOM 795 C CA . SER A 1 94 ? -3.684 -0.573 -11.030 1.00 85.88 94 SER A CA 1
ATOM 796 C C . SER A 1 94 ? -4.483 0.732 -11.021 1.00 85.88 94 SER A C 1
ATOM 798 O O . SER A 1 94 ? -4.430 1.456 -12.018 1.00 85.88 94 SER A O 1
ATOM 800 N N . ILE A 1 95 ? -5.168 1.090 -9.930 1.00 88.06 95 ILE A N 1
ATOM 801 C CA . ILE A 1 95 ? -5.989 2.309 -9.867 1.00 88.06 95 ILE A CA 1
ATOM 802 C C . ILE A 1 95 ? -5.111 3.550 -10.042 1.00 88.06 95 ILE A C 1
ATOM 804 O O . ILE A 1 95 ? -4.211 3.788 -9.257 1.00 88.06 95 ILE A O 1
ATOM 808 N N . ILE A 1 96 ? -5.386 4.379 -11.047 1.00 85.19 96 ILE A N 1
ATOM 809 C CA . ILE A 1 96 ? -4.598 5.601 -11.292 1.00 85.19 96 ILE A CA 1
ATOM 810 C C . ILE A 1 96 ? -5.052 6.752 -10.387 1.00 85.19 96 ILE A C 1
ATOM 812 O O . ILE A 1 96 ? -4.236 7.530 -9.904 1.00 85.19 96 ILE A O 1
ATOM 816 N N . ASN A 1 97 ? -6.361 6.859 -10.152 1.00 87.75 97 ASN A N 1
ATOM 817 C CA . ASN A 1 97 ? -6.958 7.961 -9.409 1.00 87.75 97 ASN A CA 1
ATOM 818 C C . ASN A 1 97 ? -6.804 7.767 -7.888 1.00 87.75 97 ASN A C 1
ATOM 820 O O . ASN A 1 97 ? -7.421 6.875 -7.300 1.00 87.75 97 ASN A O 1
ATOM 824 N N . ASP A 1 98 ? -6.049 8.659 -7.244 1.00 84.44 98 ASP A N 1
ATOM 825 C CA . ASP A 1 98 ? -5.795 8.647 -5.797 1.00 84.44 98 ASP A CA 1
ATOM 826 C C . ASP A 1 98 ? -7.079 8.715 -4.946 1.00 84.44 98 ASP A C 1
ATOM 828 O O . ASP A 1 98 ? -7.163 8.081 -3.889 1.00 84.44 98 ASP A O 1
ATOM 832 N N . GLN A 1 99 ? -8.105 9.458 -5.384 1.00 84.31 99 GLN A N 1
ATOM 833 C CA . GLN A 1 99 ? -9.381 9.543 -4.661 1.00 84.31 99 GLN A CA 1
ATOM 834 C C . GLN A 1 99 ? -10.148 8.219 -4.717 1.00 84.31 99 GLN A C 1
ATOM 836 O O . GLN A 1 99 ? -10.705 7.779 -3.706 1.00 84.31 99 GLN A O 1
ATOM 841 N N . LEU A 1 100 ? -10.137 7.562 -5.879 1.00 85.88 100 LEU A N 1
ATOM 842 C CA . LEU A 1 100 ? -10.768 6.258 -6.073 1.00 85.88 100 LEU A CA 1
ATOM 843 C C . LEU A 1 100 ? -10.044 5.189 -5.249 1.00 85.88 100 LEU A C 1
ATOM 845 O O . LEU A 1 100 ? -10.686 4.439 -4.513 1.00 85.88 100 LEU A O 1
ATOM 849 N N . LEU A 1 101 ? -8.710 5.187 -5.281 1.00 85.88 101 LEU A N 1
ATOM 850 C CA . LEU A 1 101 ? -7.878 4.284 -4.488 1.00 85.88 101 LEU A CA 1
ATOM 851 C C . LEU A 1 101 ? -8.164 4.430 -2.989 1.00 85.88 101 LEU A C 1
ATOM 853 O O . LEU A 1 101 ? -8.400 3.437 -2.300 1.00 85.88 101 LEU A O 1
ATOM 857 N N . LYS A 1 102 ? -8.234 5.667 -2.485 1.00 84.38 102 LYS A N 1
ATOM 858 C CA . LYS A 1 102 ? -8.568 5.934 -1.080 1.00 84.38 102 LYS A CA 1
ATOM 859 C C . LYS A 1 102 ? -9.950 5.389 -0.705 1.00 84.38 102 LYS A C 1
ATOM 861 O O . LYS A 1 102 ? -10.103 4.824 0.377 1.00 84.38 102 LYS A O 1
ATOM 866 N N . LYS A 1 103 ? -10.947 5.530 -1.586 1.00 85.62 103 LYS A N 1
ATOM 867 C CA . LYS A 1 103 ? -12.305 5.006 -1.365 1.00 85.62 103 LYS A CA 1
ATOM 868 C C . LYS A 1 103 ? -12.312 3.475 -1.286 1.00 85.62 103 LYS A C 1
ATOM 870 O O . LYS A 1 103 ? -12.894 2.930 -0.352 1.00 85.62 103 LYS A O 1
ATOM 875 N N . VAL A 1 104 ? -11.618 2.802 -2.206 1.00 86.06 104 VAL A N 1
ATOM 876 C CA . VAL A 1 104 ? -11.514 1.331 -2.252 1.00 86.06 104 VAL A CA 1
ATOM 877 C C . VAL A 1 104 ? -10.766 0.779 -1.038 1.00 86.06 104 VAL A C 1
ATOM 879 O O . VAL A 1 104 ? -11.248 -0.146 -0.392 1.00 86.06 104 VAL A O 1
ATOM 882 N N . ILE A 1 105 ? -9.626 1.372 -0.670 1.00 82.69 105 ILE A N 1
ATOM 883 C CA . ILE A 1 105 ? -8.849 0.941 0.502 1.00 82.69 105 ILE A CA 1
ATOM 884 C C . ILE A 1 105 ? -9.657 1.121 1.792 1.00 82.69 105 ILE A C 1
ATOM 886 O O . ILE A 1 105 ? -9.643 0.243 2.655 1.00 82.69 105 ILE A O 1
ATOM 890 N N . ASN A 1 106 ? -10.380 2.237 1.926 1.00 80.25 106 ASN A N 1
ATOM 891 C CA . ASN A 1 106 ? -11.265 2.441 3.069 1.00 80.25 106 ASN A CA 1
ATOM 892 C C . ASN A 1 106 ? -12.354 1.360 3.108 1.00 80.25 106 ASN A C 1
ATOM 894 O O . ASN A 1 106 ? -12.540 0.751 4.155 1.00 80.25 106 ASN A O 1
ATOM 898 N N . ALA A 1 107 ? -13.016 1.075 1.980 1.00 79.38 107 ALA A N 1
ATOM 899 C CA . ALA A 1 107 ? -14.055 0.047 1.895 1.00 79.38 107 ALA A CA 1
ATOM 900 C C . ALA A 1 107 ? -13.539 -1.353 2.277 1.00 79.38 107 ALA A C 1
ATOM 902 O O . ALA A 1 107 ? -14.188 -2.057 3.042 1.00 79.38 107 ALA A O 1
ATOM 903 N N . LEU A 1 108 ? -12.339 -1.731 1.833 1.00 73.50 108 LEU A N 1
ATOM 904 C CA . LEU A 1 108 ? -11.726 -3.017 2.190 1.00 73.50 108 LEU A CA 1
ATOM 905 C C . LEU A 1 108 ? -11.418 -3.138 3.682 1.00 73.50 108 LEU A C 1
ATOM 907 O O . LEU A 1 108 ? -11.586 -4.207 4.263 1.00 73.50 108 LEU A O 1
ATOM 911 N N . HIS A 1 109 ? -11.004 -2.046 4.322 1.00 64.94 109 HIS A N 1
ATOM 912 C CA . HIS A 1 109 ? -10.793 -2.037 5.767 1.00 64.94 109 HIS A CA 1
ATOM 913 C C . HIS A 1 109 ? -12.096 -2.075 6.573 1.00 64.94 109 HIS A C 1
ATOM 915 O O . HIS A 1 109 ? -12.070 -2.564 7.698 1.00 64.94 109 HIS A O 1
ATOM 921 N N . PHE A 1 110 ? -13.218 -1.623 6.006 1.00 53.38 110 PHE A N 1
ATOM 922 C CA . PHE A 1 110 ? -14.541 -1.814 6.610 1.00 53.38 110 PHE A CA 1
ATOM 923 C C . PHE A 1 110 ? -15.045 -3.261 6.493 1.00 53.38 110 PHE A C 1
ATOM 925 O O . PHE A 1 110 ? -15.811 -3.692 7.344 1.00 53.38 110 PHE A O 1
ATOM 932 N N . ILE A 1 111 ? -14.599 -4.022 5.489 1.00 50.34 111 ILE A N 1
ATOM 933 C CA . ILE A 1 111 ? -15.012 -5.423 5.280 1.00 50.34 111 ILE A CA 1
ATOM 934 C C . ILE A 1 111 ? -14.207 -6.403 6.161 1.00 50.34 111 ILE A C 1
ATOM 936 O O . ILE A 1 111 ? -14.669 -7.498 6.446 1.00 50.34 111 ILE A O 1
ATOM 940 N N . GLN A 1 112 ? -13.023 -6.015 6.650 1.00 46.31 112 GLN A N 1
ATOM 941 C CA . GLN A 1 112 ? -12.175 -6.837 7.535 1.00 46.31 112 GLN A CA 1
ATOM 942 C C . GLN A 1 112 ? -12.569 -6.787 9.031 1.00 46.31 112 GLN A C 1
ATOM 944 O O . GLN A 1 112 ? -11.721 -7.019 9.896 1.00 46.31 112 GLN A O 1
ATOM 949 N N . LEU A 1 113 ? -13.822 -6.458 9.349 1.00 35.00 113 LEU A N 1
ATOM 950 C CA . LEU A 1 113 ? -14.370 -6.544 10.706 1.00 35.00 113 LEU A CA 1
ATOM 951 C C . LEU A 1 113 ? -14.931 -7.960 10.944 1.00 35.00 113 LEU A C 1
ATOM 953 O O . LEU A 1 113 ? -15.802 -8.366 10.175 1.00 35.00 113 LEU A O 1
ATOM 957 N N . PRO A 1 114 ? -14.460 -8.716 11.955 1.00 37.56 114 PRO A N 1
ATOM 958 C CA . PRO A 1 114 ? -15.306 -9.711 12.608 1.00 37.56 114 PRO A CA 1
ATOM 959 C C . PRO A 1 114 ? -16.448 -9.032 13.379 1.00 37.56 114 PRO A C 1
ATOM 961 O O . PRO A 1 114 ? -16.260 -7.871 13.824 1.00 37.56 114 PRO A O 1
#

Radius of gyration: 18.09 Å; chains: 1; bounding box: 37×35×48 Å

=== Feature glossary ===
The record interleaves many kinds of information about one protein. Here is each kind framed as the question it answers.

Q: What known structures does this most resemble?
A: Structural nearest neighbors (via Foldseek easy-search vs the PDB). Reported per hit: target PDB id, E-value, and alignment TM-score. A TM-score above ~0.5 is the conventional threshold for 'same fold'.

Q: Where is each backbone atom in 3D?
A: The mmCIF table is the protein's shape written out atom by atom. For each backbone N, Cα, C, and carbonyl O, it records an (x, y, z) coordinate triple in Å plus the residue type, chain letter, and residue number.

Q: What are the backbone torsion angles?
A: The φ/ψ torsion pair specifies the backbone conformation at each residue. φ rotates about the N–Cα bond, ψ about the Cα–C bond. Steric clashes forbid most of the (φ, ψ) plane — the allowed regions (α-helix basin, β-sheet basin, left-handed helix) are the Ramachandran-allowed regions.

Q: Which residues are buried vs exposed?
A: Solvent-accessible surface area (SASA) is the area in Å² traced out by the centre of a 1.4 Å probe sphere (a water molecule) rolled over the protein's van der Waals surface (Shrake–Rupley / Lee–Richards construction). Buried residues have near-zero SASA; fully exposed residues can exceed 200 Å². The total SASA scales roughly with the number of surface residues.

Q: How confident is the AlphaFold model at each residue?
A: pLDDT is the predicted lDDT-Cα score: AlphaFold's confidence that the local environment of each residue (all inter-atomic distances within 15 Å) is correctly placed. It is a per-residue number between 0 and 100, with higher meaning more reliable.

Q: What does the local fold look like, residue by residue?
A: 3Di is Foldseek's structural alphabet. Each residue is assigned one of twenty discrete states based on how its Cα sits relative to its spatial (not sequential) neighbors. Aligning 3Di strings finds structural homologs roughly as well as full 3D superposition, but orders of magnitude faster.

Q: How big and how compact is the whole molecule?
A: Radius of gyration (Rg) is the root-mean-square distance of Cα atoms from their centroid — a single number for overall size and compactness. A globular domain of N residues has Rg ≈ 2.2·N^0.38 Å; an extended or disordered chain has a much larger Rg. The Cα contact count is the number of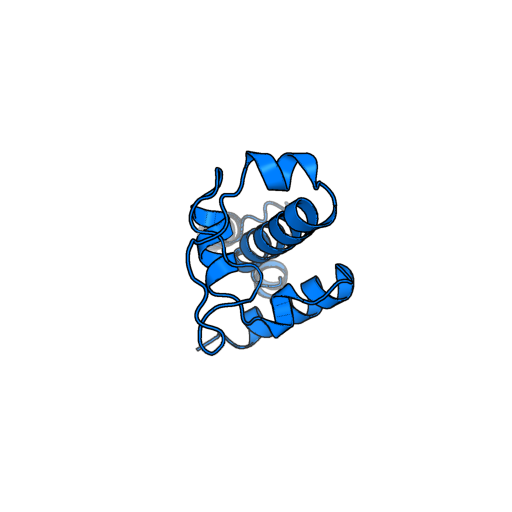 residue pairs whose Cα atoms are within 8 Å and are more than four positions apart in sequence — a standard proxy for tertiary packing density. The bounding box is the smallest axis-aligned box enclosing all Cα atoms.

Q: Which residues are in helices, strands, or loops?
A: DSSP 8-state secondary structure assigns each residue one of H (α-helix), G (3₁₀-helix), I (π-helix), E (extended β-strand), B (isolated β-bridge), T (hydrogen-bonded turn), S (bend), or '-' (coil). The assignment is computed from backbone hydrogen-bond geometry via the Kabsch–Sander algorithm.

Q: How mobile is each atom in the crystal?
A: Crystallographic B-factors measure how much each atom's electron density is smeared out, in Å². They rise in mobile loops and surface residues and fall in the buried interior. In AlphaFold models this column is repurposed to hold pLDDT instead.

Q: What if only a Cα trace is available?
A: P-SEA three-state annotation lab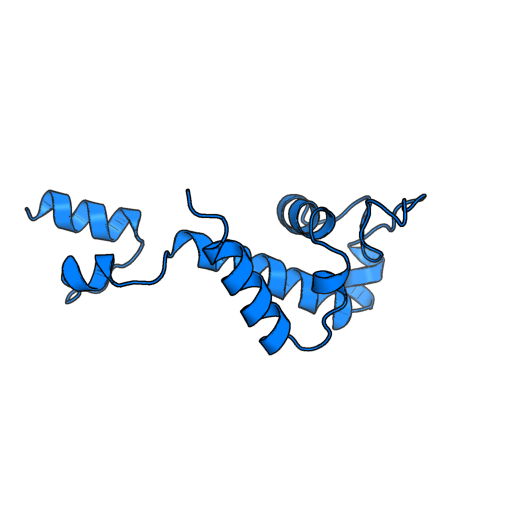els each residue as helix, strand, or coil based purely on the geometry of the Cα trace. It serves as a fallback when the full backbone (and thus DSSP) is unavailable.

Q: What family and function is it annotated with?
A: Database cross-references. InterPro integrates a dozen domain/family signature databases into unified entries with residue-range hits. GO terms attach function/process/location labels with evidence codes. CATH codes position the fold in a four-level structural taxonomy. Organism is the NCBI-taxonomy species name.

Q: Are the domains correctly placed relative to each other?
A: Predicted Aligned Error (PAE) is an AlphaFold confidence matrix: entry (i, j) is the expected error in the position of residue j, in ångströms, when the prediction is superimposed on the true structure at residue i. Low PAE within a block of residues means that block is internally rigid and well-predicted; high PAE between two blocks means their relative placement is uncertain even if each block individually is confident.

Q: What do the diagnostic plots show?
A: Three diagnostic plots accompany the record. The Cα contact map visualizes the tertiary structure as a 2D adjacency matrix (8 Å cutoff, sequence-local contacts suppressed). The Ramachandran plot shows the distribution of backbone (φ, ψ) torsions, with points in the α and β basins reflecting secondary structure content. The PAE plot shows AlphaFold's inter-residue confidence as a color matrix.

Q: What is the amino-acid chain?
A: Primary structure: the covalent order of the twenty standard amino acids along the backbone. Two proteins with the same sequence will (almost always) fold to the same structure; two with 30% identity often share a fold but not the details.

Q: What do the rendered images show?
A: The six renders are orthographic views along the three Cartesian axes in both directions. Representation (cartoon, sticks, or surface) and color scheme (sequence-rainbow or by-chain) vary across proteins so the training set covers all the common visualization conventions.